Protein AF-A0A8S1VDN0-F1 (afdb_monomer_lite)

pLDDT: mean 73.01, std 22.46, range [32.34, 96.19]

Radius of gyration: 24.68 Å; chains: 1; bounding box: 44×52×77 Å

Sequence (181 aa):
MYSSTLENEITSKRVKERSIGDAFYRVQQWRYLYRNGIEENGILKKVNLKQAADLVRVPKKTLEDYIQIFNKAELIINIEEISEKKMGFLRSFMKKNKSRIRKAMNLHKQNQREEILQQQQIQEVCENTQQNRGEDEYSNYNYSIYPSESSEFGTDDFQQDVDWEYSISFFNKPQNNPHFD

Structure (mmCIF, N/CA/C/O backbone):
data_AF-A0A8S1VDN0-F1
#
_entry.id   AF-A0A8S1VDN0-F1
#
loop_
_atom_site.group_PDB
_atom_site.id
_atom_site.type_symbol
_atom_site.label_atom_id
_atom_site.label_alt_id
_atom_site.label_comp_id
_atom_site.label_asym_id
_atom_site.label_entity_id
_atom_site.label_seq_id
_atom_site.pdbx_PDB_ins_code
_atom_site.Cartn_x
_atom_site.Cartn_y
_atom_site.Cartn_z
_atom_site.occupancy
_atom_site.B_iso_or_equiv
_atom_site.auth_seq_id
_atom_site.auth_comp_id
_atom_site.auth_asym_id
_atom_site.auth_atom_id
_atom_site.pdbx_PDB_model_num
ATOM 1 N N . MET A 1 1 ? 31.479 -11.102 -25.975 1.00 41.44 1 MET A N 1
ATOM 2 C CA . MET A 1 1 ? 31.197 -10.125 -24.903 1.00 41.44 1 MET A CA 1
ATOM 3 C C . MET A 1 1 ? 30.083 -9.201 -25.380 1.00 41.44 1 MET A C 1
ATOM 5 O O . MET A 1 1 ? 30.361 -8.268 -26.114 1.00 41.44 1 MET A O 1
ATOM 9 N N . TYR A 1 2 ? 28.830 -9.494 -25.030 1.00 44.25 2 TYR A N 1
ATOM 10 C CA . TYR A 1 2 ? 27.666 -8.659 -25.357 1.00 44.25 2 TYR A CA 1
ATOM 11 C C . TYR A 1 2 ? 26.848 -8.474 -24.081 1.00 44.25 2 TYR A C 1
ATOM 13 O O . TYR A 1 2 ? 25.986 -9.292 -23.790 1.00 44.25 2 TYR A O 1
ATOM 21 N N . SER A 1 3 ? 27.172 -7.466 -23.269 1.00 49.91 3 SER A N 1
ATOM 22 C CA . SER A 1 3 ? 26.375 -7.155 -22.075 1.00 49.91 3 SER A CA 1
ATOM 23 C C . SER A 1 3 ? 26.622 -5.729 -21.579 1.00 49.91 3 SER A C 1
ATOM 25 O O . SER A 1 3 ? 27.025 -5.540 -20.439 1.00 49.91 3 SER A O 1
ATOM 27 N N . SER A 1 4 ? 26.461 -4.719 -22.445 1.00 51.62 4 SER A N 1
ATOM 28 C CA . SER A 1 4 ? 26.628 -3.316 -22.013 1.00 51.62 4 SER A CA 1
ATOM 29 C C . SER A 1 4 ? 25.832 -2.275 -22.814 1.00 51.62 4 SER A C 1
ATOM 31 O O . SER A 1 4 ? 26.208 -1.109 -22.869 1.00 51.62 4 SER A O 1
ATOM 33 N N . THR A 1 5 ? 24.733 -2.661 -23.471 1.00 49.44 5 THR A N 1
ATOM 34 C CA . THR A 1 5 ? 23.922 -1.718 -24.272 1.00 49.44 5 THR A CA 1
ATOM 35 C C . THR A 1 5 ? 22.526 -1.441 -23.718 1.00 49.44 5 THR A C 1
ATOM 37 O O . THR A 1 5 ? 21.874 -0.529 -24.212 1.00 49.44 5 THR A O 1
ATOM 40 N N . LEU A 1 6 ? 22.061 -2.146 -22.677 1.00 50.97 6 LEU A N 1
ATOM 41 C CA . LEU A 1 6 ? 20.693 -1.957 -22.168 1.00 50.97 6 LEU A CA 1
ATOM 42 C C . LEU A 1 6 ? 20.557 -0.913 -21.045 1.00 50.97 6 LEU A C 1
ATOM 44 O O . LEU A 1 6 ? 19.441 -0.527 -20.709 1.00 50.97 6 LEU A O 1
ATOM 48 N N . GLU A 1 7 ? 21.661 -0.449 -20.455 1.00 52.81 7 GLU A N 1
ATOM 49 C CA . GLU A 1 7 ? 21.608 0.414 -19.262 1.00 52.81 7 GLU A CA 1
ATOM 50 C C . GLU A 1 7 ? 21.535 1.920 -19.578 1.00 52.81 7 GLU A C 1
ATOM 52 O O . GLU A 1 7 ? 21.159 2.704 -18.710 1.00 52.81 7 GLU A O 1
ATOM 57 N N . ASN A 1 8 ? 21.793 2.344 -20.823 1.00 47.66 8 ASN A N 1
ATOM 58 C CA . ASN A 1 8 ? 21.964 3.769 -21.155 1.00 47.66 8 ASN A CA 1
ATOM 59 C C . ASN A 1 8 ? 20.786 4.453 -21.882 1.00 47.66 8 ASN A C 1
ATOM 61 O O . ASN A 1 8 ? 20.842 5.662 -22.082 1.00 47.66 8 ASN A O 1
ATOM 65 N N . GLU A 1 9 ? 19.690 3.761 -22.216 1.00 47.81 9 GLU A N 1
ATOM 66 C CA . GLU A 1 9 ? 18.496 4.400 -22.827 1.00 47.81 9 GLU A CA 1
ATOM 67 C C . GLU A 1 9 ? 17.471 4.948 -21.809 1.00 47.81 9 GLU A C 1
ATOM 69 O O . GLU A 1 9 ? 16.375 5.383 -22.168 1.00 47.81 9 GLU A O 1
ATOM 74 N N . ILE A 1 10 ? 17.797 4.951 -20.514 1.00 54.59 10 ILE A N 1
ATOM 75 C CA . ILE A 1 10 ? 16.881 5.405 -19.450 1.00 54.59 10 ILE A CA 1
ATOM 76 C C . ILE A 1 10 ? 16.921 6.937 -19.271 1.00 54.59 10 ILE A C 1
ATOM 78 O O . ILE A 1 10 ? 16.047 7.527 -18.629 1.00 54.59 10 ILE A O 1
ATOM 82 N N . THR A 1 11 ? 17.883 7.632 -19.874 1.00 50.44 11 THR A N 1
ATOM 83 C CA . THR A 1 11 ? 17.994 9.088 -19.768 1.00 50.44 11 THR A CA 1
ATOM 84 C C . THR A 1 11 ? 17.169 9.770 -20.868 1.00 50.44 11 THR A C 1
ATOM 86 O O . THR A 1 11 ? 17.516 9.767 -22.040 1.00 50.44 11 THR A O 1
ATOM 89 N N . SER A 1 12 ? 16.057 10.401 -20.467 1.00 55.31 12 SER A N 1
ATOM 90 C CA . SER A 1 12 ? 15.223 11.343 -21.252 1.00 55.31 12 SER A CA 1
ATOM 91 C C . SER A 1 12 ? 13.888 10.843 -21.833 1.00 55.31 12 SER A C 1
ATOM 93 O O . SER A 1 12 ? 13.166 11.611 -22.471 1.00 55.31 12 SER A O 1
ATOM 95 N N . LYS A 1 13 ? 13.433 9.623 -21.516 1.00 59.25 13 LYS A N 1
ATOM 96 C CA . LYS A 1 13 ? 11.999 9.296 -21.643 1.00 59.25 13 LYS A CA 1
ATOM 97 C C . LYS A 1 13 ? 11.327 9.542 -20.298 1.00 59.25 13 LYS A C 1
ATOM 99 O O . LYS A 1 13 ? 11.611 8.848 -19.327 1.00 59.25 13 LYS A O 1
ATOM 104 N N . ARG A 1 14 ? 10.439 10.542 -20.223 1.00 60.03 14 ARG A N 1
ATOM 105 C CA . ARG A 1 14 ? 9.585 10.776 -19.045 1.00 60.03 14 ARG A CA 1
ATOM 106 C C . ARG A 1 14 ? 8.989 9.435 -18.617 1.00 60.03 14 ARG A C 1
ATOM 108 O O . ARG A 1 14 ? 8.220 8.846 -19.376 1.00 60.03 14 ARG A O 1
ATOM 115 N N . VAL A 1 15 ? 9.361 8.952 -17.429 1.00 66.50 15 VAL A N 1
ATOM 116 C CA . VAL A 1 15 ? 8.834 7.693 -16.895 1.00 66.50 15 VAL A CA 1
ATOM 117 C C . VAL A 1 15 ? 7.320 7.833 -16.845 1.00 66.50 15 VAL A C 1
ATOM 119 O O . VAL A 1 15 ? 6.787 8.729 -16.182 1.00 66.50 15 VAL A O 1
ATOM 122 N N . LYS A 1 16 ? 6.628 6.991 -17.617 1.00 76.88 16 LYS A N 1
ATOM 123 C CA . LYS A 1 16 ? 5.169 6.969 -17.646 1.00 76.88 16 LYS A CA 1
ATOM 124 C C . LYS A 1 16 ? 4.686 6.714 -16.221 1.00 76.88 16 LYS A C 1
ATOM 126 O O . LYS A 1 16 ? 5.109 5.760 -15.574 1.00 76.88 16 LYS A O 1
ATOM 131 N N . GLU A 1 17 ? 3.828 7.599 -15.729 1.00 84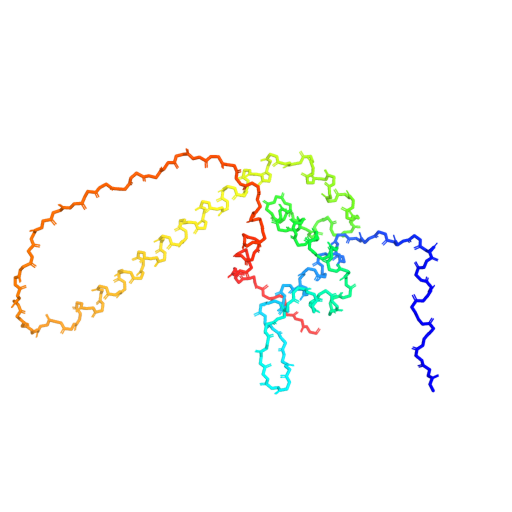.88 17 GLU A N 1
ATOM 132 C CA . GLU A 1 17 ? 3.219 7.438 -14.414 1.00 84.88 17 GLU A CA 1
ATOM 133 C C . GLU A 1 17 ? 2.439 6.115 -14.369 1.00 84.88 17 GLU A C 1
ATOM 135 O O . GLU A 1 17 ? 1.659 5.826 -15.281 1.00 84.88 17 GLU A O 1
ATOM 140 N N . ARG A 1 18 ? 2.666 5.312 -13.322 1.00 90.50 18 ARG A N 1
ATOM 141 C CA . ARG A 1 18 ? 1.985 4.026 -13.131 1.00 90.50 18 ARG A CA 1
ATOM 142 C C . ARG A 1 18 ? 0.536 4.231 -12.678 1.00 90.50 18 ARG A C 1
ATOM 144 O O . ARG A 1 18 ? 0.232 5.178 -11.940 1.00 90.50 18 ARG A O 1
ATOM 151 N N . SER A 1 19 ? -0.347 3.337 -13.121 1.00 96.12 19 SER A N 1
ATOM 152 C CA . SER A 1 19 ? -1.696 3.224 -12.566 1.00 96.12 19 SER A CA 1
ATOM 153 C C . SER A 1 19 ? -1.638 2.675 -11.141 1.00 96.12 19 SER A C 1
ATOM 155 O O . SER A 1 19 ? -0.650 2.054 -10.736 1.00 96.12 19 SER A O 1
ATOM 157 N N . ILE A 1 20 ? -2.698 2.916 -10.376 1.00 96.19 20 ILE A N 1
ATOM 158 C CA . ILE A 1 20 ? -2.857 2.385 -9.024 1.00 96.19 20 ILE A CA 1
ATOM 159 C C . ILE A 1 20 ? -2.905 0.858 -9.075 1.00 96.19 20 ILE A C 1
ATOM 161 O O . ILE A 1 20 ? -2.254 0.225 -8.257 1.00 96.19 20 ILE A O 1
ATOM 165 N N . GLY A 1 21 ? -3.574 0.271 -10.071 1.00 95.69 21 GLY A N 1
ATOM 166 C CA . GLY A 1 21 ? -3.644 -1.176 -10.268 1.00 95.69 21 GLY A CA 1
ATOM 167 C C . GLY A 1 21 ? -2.275 -1.830 -10.474 1.00 95.69 21 GLY A C 1
ATOM 168 O O . GLY A 1 21 ? -1.961 -2.789 -9.777 1.00 95.69 21 GLY A O 1
ATOM 169 N N . ASP A 1 22 ? -1.413 -1.291 -11.353 1.00 95.00 22 ASP A N 1
ATOM 170 C CA . ASP A 1 22 ? -0.053 -1.841 -11.530 1.00 95.00 22 ASP A CA 1
ATOM 171 C C . ASP A 1 22 ? 0.776 -1.652 -10.256 1.00 95.00 22 ASP A C 1
ATOM 173 O O . ASP A 1 22 ? 1.423 -2.588 -9.801 1.00 95.00 22 ASP A O 1
ATOM 177 N N . ALA A 1 23 ? 0.727 -0.475 -9.627 1.00 95.50 23 ALA A N 1
ATOM 178 C CA . ALA A 1 23 ? 1.453 -0.243 -8.378 1.00 95.50 23 ALA A CA 1
ATOM 179 C C . ALA A 1 23 ? 0.995 -1.194 -7.256 1.00 95.50 23 ALA A C 1
ATOM 181 O O . ALA A 1 23 ? 1.831 -1.742 -6.537 1.00 95.50 23 ALA A O 1
ATOM 182 N N . PHE A 1 24 ? -0.312 -1.432 -7.147 1.00 95.81 24 PHE A N 1
ATOM 183 C CA . PHE A 1 24 ? -0.900 -2.345 -6.175 1.00 95.81 24 PHE A CA 1
ATOM 184 C C . PHE A 1 24 ? -0.486 -3.790 -6.440 1.00 95.81 24 PHE A C 1
ATOM 186 O O . PHE A 1 24 ? -0.036 -4.474 -5.525 1.00 95.81 24 PHE A O 1
ATOM 193 N N . TYR A 1 25 ? -0.534 -4.226 -7.700 1.00 95.56 25 TYR A N 1
ATOM 194 C CA . TYR A 1 25 ? -0.062 -5.545 -8.108 1.00 95.56 25 TYR A CA 1
ATOM 195 C C . TYR A 1 25 ? 1.394 -5.783 -7.681 1.00 95.56 25 TYR A C 1
ATOM 197 O O . TYR A 1 25 ? 1.710 -6.822 -7.107 1.00 95.56 25 TYR A O 1
ATOM 205 N N . ARG A 1 26 ? 2.285 -4.799 -7.868 1.00 94.62 26 ARG A N 1
ATOM 206 C CA . ARG A 1 26 ? 3.691 -4.896 -7.423 1.00 94.62 26 ARG A CA 1
ATOM 207 C C . ARG A 1 26 ? 3.813 -5.046 -5.909 1.00 94.62 26 ARG A C 1
ATOM 209 O O . ARG A 1 26 ? 4.662 -5.803 -5.446 1.00 94.62 26 ARG A O 1
ATOM 216 N N . VAL A 1 27 ? 2.976 -4.342 -5.148 1.00 94.88 27 VAL A N 1
ATOM 217 C CA . VAL A 1 27 ? 2.939 -4.472 -3.686 1.00 94.88 27 VAL A CA 1
ATOM 218 C C . VAL A 1 27 ? 2.420 -5.842 -3.267 1.00 94.88 27 VAL A C 1
ATOM 220 O O . VAL A 1 27 ? 2.990 -6.428 -2.355 1.00 94.88 27 VAL A O 1
ATOM 223 N N . GLN A 1 28 ? 1.419 -6.400 -3.948 1.00 94.56 28 GLN A N 1
ATOM 224 C CA . GLN A 1 28 ? 0.942 -7.754 -3.656 1.00 94.56 28 GLN A CA 1
ATOM 225 C C . GLN A 1 28 ? 2.001 -8.818 -3.954 1.00 94.56 28 GLN A C 1
ATOM 227 O O . GLN A 1 28 ? 2.226 -9.705 -3.134 1.00 94.56 28 GLN A O 1
ATOM 232 N N . GLN A 1 29 ? 2.730 -8.677 -5.062 1.00 94.31 29 GLN A N 1
ATOM 233 C CA . GLN A 1 29 ? 3.872 -9.544 -5.363 1.00 94.31 29 GLN A CA 1
ATOM 234 C C . GLN A 1 29 ? 4.957 -9.442 -4.285 1.00 94.31 29 GLN A C 1
ATOM 236 O O . GLN A 1 29 ? 5.475 -10.451 -3.814 1.00 94.31 29 GLN A O 1
ATOM 241 N N . TRP A 1 30 ? 5.259 -8.227 -3.823 1.00 93.75 30 TRP A N 1
ATOM 242 C CA . TRP A 1 30 ? 6.172 -8.031 -2.700 1.00 93.75 30 TRP A CA 1
ATOM 243 C C . TRP A 1 30 ? 5.660 -8.687 -1.404 1.00 93.75 30 TRP A C 1
ATOM 245 O O . TRP A 1 30 ? 6.432 -9.375 -0.741 1.00 93.75 30 TRP A O 1
ATOM 255 N N . ARG A 1 31 ? 4.372 -8.532 -1.059 1.00 92.44 31 ARG A N 1
ATOM 256 C CA . ARG A 1 31 ? 3.747 -9.156 0.126 1.00 92.44 31 ARG A CA 1
ATOM 257 C C . ARG A 1 31 ? 3.852 -10.680 0.070 1.00 92.44 31 ARG A C 1
ATOM 259 O O . ARG A 1 31 ? 4.207 -11.302 1.069 1.00 92.44 31 ARG A O 1
ATOM 266 N N . TYR A 1 32 ? 3.605 -11.268 -1.099 1.00 90.75 32 TYR A N 1
ATOM 267 C CA . TYR A 1 32 ? 3.759 -12.702 -1.334 1.00 90.75 32 TYR A CA 1
ATOM 268 C C . TYR A 1 32 ? 5.204 -13.162 -1.095 1.00 90.75 32 TYR A C 1
ATOM 270 O O . TYR A 1 32 ? 5.430 -14.086 -0.316 1.00 90.75 32 TYR A O 1
ATOM 278 N N . LEU A 1 33 ? 6.184 -12.476 -1.693 1.00 89.25 33 LEU A N 1
ATOM 279 C CA . LEU A 1 33 ? 7.612 -12.780 -1.519 1.00 89.25 33 LEU A CA 1
ATOM 280 C C . LEU A 1 33 ? 8.076 -12.602 -0.068 1.00 89.25 33 LEU A C 1
ATOM 282 O O . LEU A 1 33 ? 8.906 -13.364 0.421 1.00 89.25 33 LEU A O 1
ATOM 286 N N . TYR A 1 34 ? 7.541 -11.602 0.631 1.00 88.44 34 TYR A N 1
ATOM 287 C CA . TYR A 1 34 ? 7.861 -11.349 2.030 1.00 88.44 34 TYR A CA 1
ATOM 288 C C . TYR A 1 34 ? 7.309 -12.446 2.953 1.00 88.44 34 TYR A C 1
ATOM 290 O O . TYR A 1 34 ? 8.016 -12.899 3.853 1.00 88.44 34 TYR A O 1
ATOM 298 N N . ARG A 1 35 ? 6.068 -12.896 2.712 1.00 87.19 35 ARG A N 1
ATOM 299 C CA . ARG A 1 35 ? 5.399 -13.935 3.511 1.00 87.19 35 ARG A CA 1
ATOM 300 C C . ARG A 1 35 ? 5.963 -15.328 3.250 1.00 87.19 35 ARG A C 1
ATOM 302 O O . ARG A 1 35 ? 6.199 -16.069 4.199 1.00 87.19 35 ARG A O 1
ATOM 309 N N . ASN A 1 36 ? 6.154 -15.680 1.982 1.00 86.56 36 ASN A N 1
ATOM 310 C CA . ASN A 1 36 ? 6.517 -17.040 1.589 1.00 86.56 36 ASN A CA 1
ATOM 311 C C . ASN A 1 36 ? 8.029 -17.233 1.457 1.00 86.56 36 ASN A C 1
ATOM 313 O O . ASN A 1 36 ? 8.492 -18.362 1.512 1.00 86.56 36 ASN A O 1
ATOM 317 N N . GLY A 1 37 ? 8.807 -16.155 1.334 1.00 85.75 37 GLY A N 1
ATOM 318 C CA . GLY A 1 37 ? 10.233 -16.251 1.047 1.00 85.75 37 GLY A CA 1
ATOM 319 C C . GLY A 1 37 ? 10.511 -16.688 -0.393 1.00 85.75 37 GLY A C 1
ATOM 320 O O . GLY A 1 37 ? 9.615 -16.759 -1.234 1.00 85.75 37 GLY A O 1
ATOM 321 N N . ILE A 1 38 ? 11.783 -16.957 -0.676 1.00 85.19 38 ILE A N 1
ATOM 322 C CA . ILE A 1 38 ? 12.242 -17.593 -1.915 1.00 85.19 38 ILE A CA 1
ATOM 323 C C . ILE A 1 38 ? 13.064 -18.825 -1.566 1.00 85.19 38 ILE A C 1
ATOM 325 O O . ILE A 1 38 ? 13.799 -18.828 -0.577 1.00 85.19 38 ILE A O 1
ATOM 329 N N . GLU A 1 39 ? 12.946 -19.864 -2.381 1.00 84.62 39 GLU A N 1
ATOM 330 C CA . GLU A 1 39 ? 13.785 -21.049 -2.271 1.00 84.62 39 GLU A CA 1
ATOM 331 C C . GLU A 1 39 ? 15.090 -20.813 -3.039 1.00 84.62 39 GLU A C 1
ATOM 333 O O . GLU A 1 39 ? 15.093 -20.616 -4.254 1.00 84.62 39 GLU A O 1
ATOM 338 N N . GLU A 1 40 ? 16.209 -20.791 -2.319 1.00 80.50 40 GLU A N 1
ATOM 339 C CA . GLU A 1 40 ? 17.549 -20.650 -2.885 1.00 80.50 40 GLU A CA 1
ATOM 340 C C . GLU A 1 40 ? 18.346 -21.899 -2.482 1.00 80.50 40 GLU A C 1
ATOM 342 O O . GLU A 1 40 ? 18.641 -22.102 -1.306 1.00 80.50 40 GLU A O 1
ATOM 347 N N . ASN A 1 41 ? 18.657 -22.769 -3.451 1.00 80.69 41 ASN A N 1
ATOM 348 C CA . ASN A 1 41 ? 19.374 -24.039 -3.243 1.00 80.69 41 ASN A CA 1
ATOM 349 C C . ASN A 1 41 ? 18.693 -25.010 -2.255 1.00 80.69 41 ASN A C 1
ATOM 351 O O . ASN A 1 41 ? 19.366 -25.652 -1.452 1.00 80.69 41 ASN A O 1
ATOM 355 N N . GLY A 1 42 ? 17.360 -25.104 -2.292 1.00 79.50 42 GLY A N 1
ATOM 356 C CA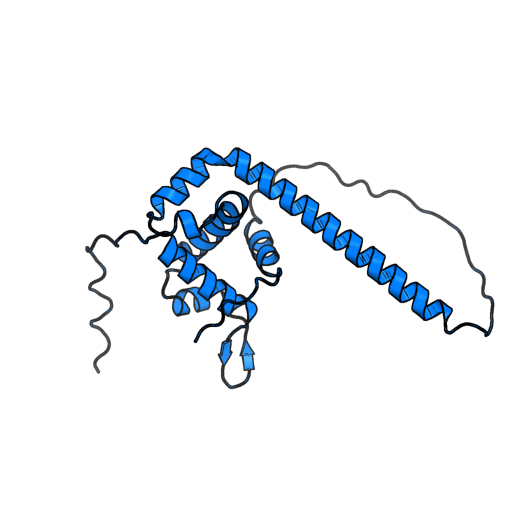 . GLY A 1 42 ? 16.590 -25.970 -1.387 1.00 79.50 42 GLY A CA 1
ATOM 357 C C . GLY A 1 42 ? 16.411 -25.406 0.027 1.00 79.50 42 GLY A C 1
ATOM 358 O O . GLY A 1 42 ? 15.877 -26.087 0.899 1.00 79.50 42 GLY A O 1
ATOM 359 N N . ILE A 1 43 ? 16.866 -24.172 0.280 1.00 83.12 43 ILE A N 1
ATOM 360 C CA . ILE A 1 43 ? 16.706 -23.485 1.563 1.00 83.12 43 ILE A CA 1
ATOM 361 C C . ILE A 1 43 ? 15.726 -22.327 1.383 1.00 83.12 43 ILE A C 1
ATOM 363 O O . ILE A 1 43 ? 15.933 -21.437 0.555 1.00 83.12 43 ILE A O 1
ATOM 367 N N . LEU A 1 44 ? 14.671 -22.314 2.201 1.00 86.00 44 LEU A N 1
ATOM 368 C CA . LEU A 1 44 ? 13.715 -21.214 2.234 1.00 86.00 44 LEU A CA 1
ATOM 369 C C . LEU A 1 44 ? 14.332 -19.998 2.928 1.00 86.00 44 LEU A C 1
ATOM 371 O O . LEU A 1 44 ? 14.637 -20.026 4.123 1.00 86.00 44 LEU A O 1
ATOM 375 N N . LYS A 1 45 ? 14.497 -18.906 2.184 1.00 84.31 45 LYS A N 1
ATOM 376 C CA . LYS A 1 45 ? 15.131 -17.680 2.663 1.00 84.31 45 LYS A CA 1
ATOM 377 C C . LYS A 1 45 ? 14.162 -16.509 2.621 1.00 84.31 45 LYS A C 1
ATOM 379 O O . LYS A 1 45 ? 13.466 -16.281 1.631 1.00 84.31 45 LYS A O 1
ATOM 384 N N . LYS A 1 46 ? 14.149 -15.720 3.700 1.00 84.50 46 LYS A N 1
ATOM 385 C CA . LYS A 1 46 ? 13.383 -14.467 3.754 1.00 84.50 46 LYS A CA 1
ATOM 386 C C . LYS A 1 46 ? 13.975 -13.452 2.779 1.00 84.50 46 LYS A C 1
ATOM 388 O O . LYS A 1 46 ? 15.181 -13.200 2.791 1.00 84.50 46 LYS A O 1
ATOM 393 N N . VAL A 1 47 ? 13.115 -12.847 1.964 1.00 85.06 47 VAL A N 1
ATOM 394 C CA . VAL A 1 47 ? 13.519 -11.849 0.969 1.00 85.06 47 VAL A CA 1
ATOM 395 C C . VAL A 1 47 ? 13.681 -10.492 1.646 1.00 85.06 47 VAL A C 1
ATOM 397 O O . VAL A 1 47 ? 12.744 -9.971 2.251 1.00 85.06 47 VAL A O 1
ATOM 400 N N . ASN A 1 48 ? 14.862 -9.884 1.526 1.00 88.25 48 ASN A N 1
ATOM 401 C CA . ASN A 1 48 ? 15.051 -8.505 1.975 1.00 88.25 48 ASN A CA 1
ATOM 402 C C . ASN A 1 48 ? 14.391 -7.526 0.986 1.00 88.25 48 ASN A C 1
ATOM 404 O O . ASN A 1 48 ? 14.311 -7.794 -0.210 1.00 88.25 48 ASN A O 1
ATOM 408 N N . LEU A 1 49 ? 13.990 -6.341 1.445 1.00 87.00 49 LEU A N 1
ATOM 409 C CA . LEU A 1 49 ? 13.293 -5.335 0.642 1.00 87.00 49 LEU A CA 1
ATOM 410 C C . LEU A 1 49 ? 14.036 -4.953 -0.647 1.00 87.00 49 LEU A C 1
ATOM 412 O O . LEU A 1 49 ? 13.400 -4.734 -1.671 1.00 87.00 49 LEU A O 1
ATOM 416 N N . LYS A 1 50 ? 15.377 -4.910 -0.619 1.00 89.44 50 LYS A N 1
ATOM 417 C CA . LYS A 1 50 ? 16.192 -4.667 -1.823 1.00 89.44 50 LYS A CA 1
ATOM 418 C C . LYS A 1 50 ? 16.025 -5.790 -2.853 1.00 89.44 50 LYS A C 1
ATOM 420 O O . LYS A 1 50 ? 15.712 -5.511 -3.999 1.00 89.44 50 LYS A O 1
ATOM 425 N N . GLN A 1 51 ? 16.172 -7.042 -2.424 1.00 89.12 51 GLN A N 1
ATOM 426 C CA . GLN A 1 51 ? 16.004 -8.205 -3.301 1.00 89.12 51 GLN A CA 1
ATOM 427 C C . GLN A 1 51 ? 14.575 -8.281 -3.837 1.00 89.12 51 GLN A C 1
ATOM 429 O O . GLN A 1 51 ? 14.358 -8.545 -5.013 1.00 89.12 51 GLN A O 1
ATOM 434 N N . ALA A 1 52 ? 13.592 -7.986 -2.988 1.00 90.00 52 ALA A N 1
ATOM 435 C CA . ALA A 1 52 ? 12.203 -7.981 -3.397 1.00 90.00 52 ALA A CA 1
ATOM 436 C C . ALA A 1 52 ? 11.921 -6.880 -4.431 1.00 90.00 52 ALA A C 1
ATOM 438 O O . ALA A 1 52 ? 11.206 -7.133 -5.392 1.00 90.00 52 ALA A O 1
ATOM 439 N N . ALA A 1 53 ? 12.516 -5.691 -4.276 1.00 91.31 53 ALA A N 1
ATOM 440 C CA . ALA A 1 53 ? 12.440 -4.595 -5.244 1.00 91.31 53 ALA A CA 1
ATOM 441 C C . ALA A 1 53 ? 12.965 -5.007 -6.630 1.00 91.31 53 ALA A C 1
ATOM 443 O O . ALA A 1 53 ? 12.306 -4.750 -7.644 1.00 91.31 53 ALA A O 1
ATOM 444 N N . ASP A 1 54 ? 14.095 -5.716 -6.654 1.00 91.69 54 ASP A N 1
ATOM 445 C CA . ASP A 1 54 ? 14.685 -6.259 -7.879 1.00 91.69 54 ASP A CA 1
ATOM 446 C C . ASP A 1 54 ? 13.752 -7.307 -8.520 1.00 91.69 54 ASP A C 1
ATOM 448 O O . ASP A 1 54 ? 13.464 -7.232 -9.718 1.00 91.69 54 ASP A O 1
ATOM 452 N N . LEU A 1 55 ? 13.180 -8.213 -7.716 1.00 90.31 55 LEU A N 1
ATOM 453 C CA . LEU A 1 55 ? 12.232 -9.239 -8.173 1.00 90.31 55 LEU A CA 1
ATOM 454 C C . LEU A 1 55 ? 10.936 -8.640 -8.742 1.00 90.31 55 LEU A C 1
ATOM 456 O O . LEU A 1 55 ? 10.474 -9.056 -9.806 1.00 90.31 55 LEU A O 1
ATOM 460 N N . VAL A 1 56 ? 10.357 -7.627 -8.088 1.00 91.69 56 VAL A N 1
ATOM 461 C CA . VAL A 1 56 ? 9.117 -6.987 -8.568 1.00 91.69 56 VAL A CA 1
ATOM 462 C C . VAL A 1 56 ? 9.356 -5.955 -9.675 1.00 91.69 56 VAL A C 1
ATOM 464 O O . VAL A 1 56 ? 8.386 -5.457 -10.255 1.00 91.69 56 VAL A O 1
ATOM 467 N N . ARG A 1 57 ? 10.620 -5.656 -10.012 1.00 92.12 57 ARG A N 1
ATOM 468 C CA . ARG A 1 57 ? 11.040 -4.660 -11.017 1.00 92.12 57 ARG A CA 1
ATOM 469 C C . ARG A 1 57 ? 10.549 -3.243 -10.705 1.00 92.12 57 ARG A C 1
ATOM 471 O O . ARG A 1 57 ? 10.013 -2.532 -11.566 1.00 92.12 57 ARG A O 1
ATOM 478 N N . VAL A 1 58 ? 10.717 -2.829 -9.452 1.00 91.06 58 VAL A N 1
ATOM 479 C CA . VAL A 1 58 ? 10.401 -1.476 -8.973 1.00 91.06 58 VAL A CA 1
ATOM 480 C C . VAL A 1 58 ? 11.588 -0.971 -8.158 1.00 91.06 58 VAL A C 1
ATOM 482 O O . VAL A 1 58 ? 12.066 -1.706 -7.304 1.00 91.06 58 VAL A O 1
ATOM 485 N N . PRO A 1 59 ? 12.063 0.273 -8.354 1.00 93.12 59 PRO A N 1
ATOM 486 C CA . PRO A 1 59 ? 13.129 0.817 -7.518 1.00 93.12 59 PRO A CA 1
ATOM 487 C C . PRO A 1 59 ? 12.763 0.739 -6.033 1.00 93.12 59 PRO A C 1
ATOM 489 O O . PRO A 1 59 ? 11.644 1.097 -5.664 1.00 93.12 59 PRO A O 1
ATOM 492 N N . LYS A 1 60 ? 13.711 0.346 -5.173 1.00 91.38 60 LYS A N 1
ATOM 493 C CA . LYS A 1 60 ? 13.493 0.165 -3.723 1.00 91.38 60 LYS A CA 1
ATOM 494 C C . LYS A 1 60 ? 12.712 1.321 -3.081 1.00 91.38 60 LYS A C 1
ATOM 496 O O . LYS A 1 60 ? 11.695 1.090 -2.441 1.00 91.38 60 LYS A O 1
ATOM 501 N N . LYS A 1 61 ? 13.130 2.566 -3.334 1.00 91.50 61 LYS A N 1
ATOM 502 C CA . LYS A 1 61 ? 12.467 3.775 -2.811 1.00 91.50 61 LYS A CA 1
ATOM 503 C C . LYS A 1 61 ? 11.010 3.908 -3.272 1.00 91.50 61 LYS A C 1
ATOM 505 O O . LYS A 1 61 ? 10.156 4.375 -2.529 1.00 91.50 61 LYS A O 1
ATOM 510 N N . THR A 1 62 ? 10.721 3.529 -4.515 1.00 92.56 62 THR A N 1
ATOM 511 C CA . THR A 1 62 ? 9.358 3.544 -5.057 1.00 92.56 62 THR A CA 1
ATOM 512 C C . THR A 1 62 ? 8.510 2.435 -4.443 1.00 92.56 62 THR A C 1
ATOM 514 O O . THR A 1 62 ? 7.347 2.674 -4.142 1.00 92.56 62 THR A O 1
ATOM 517 N N . LEU A 1 63 ? 9.088 1.252 -4.220 1.00 93.38 63 LEU A N 1
ATOM 518 C CA . LEU A 1 63 ? 8.401 0.149 -3.556 1.00 93.38 63 LEU A CA 1
ATOM 519 C C . LEU A 1 63 ? 8.056 0.497 -2.099 1.00 93.38 63 LEU A C 1
ATOM 521 O O . LEU A 1 63 ? 6.916 0.306 -1.695 1.00 93.38 63 LEU A O 1
ATOM 525 N N . GLU A 1 64 ? 8.999 1.070 -1.347 1.00 94.12 64 GLU A N 1
ATOM 526 C CA . GLU A 1 64 ? 8.772 1.577 0.018 1.00 94.12 64 GLU A CA 1
ATOM 527 C C . GLU A 1 64 ? 7.594 2.550 0.077 1.00 94.12 64 GLU A C 1
ATOM 529 O O . GLU A 1 64 ? 6.681 2.398 0.888 1.00 94.12 64 GLU A O 1
ATOM 534 N N . ASP A 1 65 ? 7.591 3.531 -0.820 1.00 93.75 65 ASP A N 1
ATOM 535 C CA . ASP A 1 65 ? 6.521 4.513 -0.904 1.00 93.75 65 ASP A CA 1
ATOM 536 C C . ASP A 1 65 ? 5.170 3.875 -1.277 1.00 93.75 65 ASP A C 1
ATOM 538 O O . ASP A 1 65 ? 4.149 4.219 -0.678 1.00 93.75 65 ASP A O 1
ATOM 542 N N . TYR A 1 66 ? 5.148 2.908 -2.200 1.00 95.06 66 TYR A N 1
ATOM 543 C CA . TYR A 1 66 ? 3.925 2.171 -2.525 1.00 95.06 66 TYR A CA 1
ATOM 544 C C . TYR A 1 66 ? 3.384 1.425 -1.310 1.00 95.06 66 TYR A C 1
ATOM 546 O O . TYR A 1 66 ? 2.206 1.582 -0.995 1.00 95.06 66 TYR A O 1
ATOM 554 N N . ILE A 1 67 ? 4.232 0.684 -0.595 1.00 94.19 67 ILE A N 1
ATOM 555 C CA . ILE A 1 67 ? 3.839 -0.052 0.613 1.00 94.19 67 ILE A CA 1
ATOM 556 C C . ILE A 1 67 ? 3.188 0.900 1.623 1.00 94.19 67 ILE A C 1
ATOM 558 O O . ILE A 1 67 ? 2.072 0.651 2.077 1.00 94.19 67 ILE A O 1
ATOM 562 N N . GLN A 1 68 ? 3.830 2.035 1.914 1.00 92.44 68 GLN A N 1
ATOM 563 C CA . GLN A 1 68 ? 3.295 3.017 2.860 1.00 92.44 68 GLN A CA 1
ATOM 564 C C . GLN A 1 68 ? 1.951 3.606 2.416 1.00 92.44 68 GLN A C 1
ATOM 566 O O . GLN A 1 68 ? 1.054 3.801 3.241 1.00 92.44 68 GLN A O 1
ATOM 571 N N . ILE A 1 69 ? 1.806 3.921 1.127 1.00 93.81 69 ILE A N 1
ATOM 572 C CA . ILE A 1 69 ? 0.569 4.493 0.592 1.00 93.81 69 ILE A CA 1
ATOM 573 C C . ILE A 1 69 ? -0.565 3.476 0.654 1.00 93.81 69 ILE A C 1
ATOM 575 O O . ILE A 1 69 ? -1.644 3.827 1.129 1.00 93.81 69 ILE A O 1
ATOM 579 N N . PHE A 1 70 ? -0.336 2.245 0.196 1.00 95.25 70 PHE A N 1
ATOM 580 C CA . PHE A 1 70 ? -1.381 1.225 0.133 1.00 95.25 70 PHE A CA 1
ATOM 581 C C . PHE A 1 70 ? -1.826 0.772 1.519 1.00 95.25 70 PHE A C 1
ATOM 583 O O . PHE A 1 70 ? -3.027 0.747 1.759 1.00 95.25 70 PHE A O 1
ATOM 590 N N . ASN A 1 71 ? -0.899 0.582 2.461 1.00 91.38 71 ASN A N 1
ATOM 591 C CA . ASN A 1 71 ? -1.248 0.239 3.844 1.00 91.38 71 ASN A CA 1
ATOM 592 C C . ASN A 1 71 ? -2.177 1.281 4.486 1.00 91.38 71 ASN A C 1
ATOM 594 O O . ASN A 1 71 ? -3.075 0.946 5.249 1.00 91.38 71 ASN A O 1
ATOM 598 N N . LYS A 1 72 ? -1.976 2.567 4.173 1.00 92.25 72 LYS A N 1
ATOM 599 C CA . LYS A 1 72 ? -2.817 3.653 4.694 1.00 92.25 72 LYS A CA 1
ATOM 600 C C . LYS A 1 72 ? -4.112 3.820 3.889 1.00 92.25 72 LYS A C 1
ATOM 602 O O . LYS A 1 72 ? -5.120 4.243 4.450 1.00 92.25 72 LYS A O 1
ATOM 607 N N . ALA A 1 73 ? -4.086 3.538 2.587 1.00 93.25 73 ALA A N 1
ATOM 608 C CA . ALA A 1 73 ? -5.238 3.674 1.700 1.00 93.25 73 ALA A CA 1
ATOM 609 C C . ALA A 1 73 ? -6.275 2.563 1.920 1.00 93.25 73 ALA A C 1
ATOM 611 O O . ALA A 1 73 ? -7.458 2.876 2.019 1.00 93.25 73 ALA A O 1
ATOM 612 N N . GLU A 1 74 ? -5.840 1.310 2.084 1.00 92.69 74 GLU A N 1
ATOM 613 C CA . GLU A 1 74 ? -6.711 0.143 2.325 1.00 92.69 74 GLU A CA 1
ATOM 614 C C . GLU A 1 74 ? -7.625 0.321 3.552 1.00 92.69 74 GLU A C 1
ATOM 616 O O . GLU A 1 74 ? -8.688 -0.283 3.630 1.00 92.69 74 GLU A O 1
ATOM 621 N N . LEU A 1 75 ? -7.262 1.206 4.488 1.00 91.19 75 LEU A N 1
ATOM 622 C CA . LEU A 1 75 ? -8.075 1.527 5.664 1.00 91.19 75 LEU A CA 1
ATOM 623 C C . LEU A 1 75 ? -9.340 2.340 5.354 1.00 91.19 75 LEU A C 1
ATOM 625 O O . LEU A 1 75 ? -10.243 2.402 6.187 1.00 91.19 75 LEU A O 1
ATOM 629 N N . ILE A 1 76 ? -9.376 3.060 4.229 1.00 92.75 76 ILE A N 1
ATOM 630 C CA . ILE A 1 76 ? -10.418 4.066 3.966 1.00 92.75 76 ILE A CA 1
ATOM 631 C C . ILE A 1 76 ? -10.993 4.035 2.550 1.00 92.75 76 ILE A C 1
ATOM 633 O O . ILE A 1 76 ? -11.958 4.759 2.289 1.00 92.75 76 ILE A O 1
ATOM 637 N N . ILE A 1 77 ? -10.391 3.278 1.633 1.00 93.31 77 ILE A N 1
ATOM 638 C CA . ILE A 1 77 ? -10.838 3.176 0.246 1.00 93.31 77 ILE A CA 1
ATOM 639 C C . ILE A 1 77 ? -10.615 1.764 -0.295 1.00 93.31 77 ILE A C 1
ATOM 641 O O . ILE A 1 77 ? -9.593 1.138 -0.016 1.00 93.31 77 ILE A O 1
ATOM 645 N N . ASN A 1 78 ? -11.563 1.293 -1.105 1.00 93.38 78 ASN A N 1
ATOM 646 C CA . ASN A 1 78 ? -11.402 0.077 -1.884 1.00 93.38 78 ASN A CA 1
ATOM 647 C C . ASN A 1 78 ? -10.469 0.354 -3.076 1.00 93.38 78 ASN A C 1
ATOM 649 O O . ASN A 1 78 ? -10.740 1.224 -3.906 1.00 93.38 78 ASN A O 1
ATOM 653 N N . ILE A 1 79 ? -9.342 -0.359 -3.143 1.00 92.94 79 ILE A N 1
ATOM 654 C CA . ILE A 1 79 ? -8.315 -0.144 -4.173 1.00 92.94 79 ILE A CA 1
ATOM 655 C C . ILE A 1 79 ? -8.805 -0.569 -5.562 1.00 92.94 79 ILE A C 1
ATOM 657 O O . ILE A 1 79 ? -8.419 0.051 -6.556 1.00 92.94 79 ILE A O 1
ATOM 661 N N . GLU A 1 80 ? -9.678 -1.574 -5.642 1.00 92.75 80 GLU A N 1
ATOM 662 C CA . GLU A 1 80 ? -10.203 -2.097 -6.909 1.00 92.75 80 GLU A CA 1
ATOM 663 C C . GLU A 1 80 ? -10.974 -1.018 -7.682 1.00 92.75 80 GLU A C 1
ATOM 665 O O . GLU A 1 80 ? -10.736 -0.821 -8.876 1.00 92.75 80 GLU A O 1
ATOM 670 N N . GLU A 1 81 ? -11.781 -0.222 -6.974 1.00 94.62 81 GLU A N 1
ATOM 671 C CA . GLU A 1 81 ? -12.602 0.869 -7.527 1.00 94.62 81 GLU A CA 1
ATOM 672 C C . GLU A 1 81 ? -11.781 2.011 -8.142 1.00 94.62 81 GLU A C 1
ATOM 674 O O . GLU A 1 81 ? -12.271 2.781 -8.971 1.00 94.62 81 GLU A O 1
ATOM 679 N N . ILE A 1 82 ? -10.523 2.162 -7.726 1.00 94.69 82 ILE A N 1
ATOM 680 C CA . ILE A 1 82 ? -9.637 3.241 -8.182 1.00 94.69 82 ILE A CA 1
ATOM 681 C C . ILE A 1 82 ? -8.448 2.735 -8.997 1.00 94.69 82 ILE A C 1
ATOM 683 O O . ILE A 1 82 ? -7.589 3.537 -9.365 1.00 94.69 82 ILE A O 1
ATOM 687 N N . SER A 1 83 ? -8.395 1.439 -9.295 1.00 94.44 83 SER A N 1
ATOM 688 C CA . SER A 1 83 ? -7.258 0.762 -9.928 1.00 94.44 83 SER A CA 1
ATOM 689 C C . SER A 1 83 ? -6.820 1.396 -11.258 1.00 94.44 83 SER A C 1
ATOM 691 O O . SER A 1 83 ? -5.622 1.520 -11.528 1.00 94.44 83 SER A O 1
ATOM 693 N N . GLU A 1 84 ? -7.762 1.889 -12.060 1.00 95.44 84 GLU A N 1
ATOM 694 C CA . GLU A 1 84 ? -7.492 2.529 -13.355 1.00 95.44 84 GLU A CA 1
ATOM 695 C C . GLU A 1 84 ? -6.884 3.937 -13.238 1.00 95.44 84 GLU A C 1
ATOM 697 O O . GLU A 1 84 ? -6.255 4.442 -14.174 1.00 95.44 84 GLU A O 1
ATOM 702 N N . LYS A 1 85 ? -7.047 4.602 -12.087 1.00 95.44 85 LYS A N 1
ATOM 703 C CA . LYS A 1 85 ? -6.516 5.954 -11.871 1.00 95.44 85 LYS A CA 1
ATOM 704 C C . LYS A 1 85 ? -4.999 5.903 -11.678 1.00 95.44 85 LYS A C 1
ATOM 706 O O . LYS A 1 85 ? -4.407 4.870 -11.380 1.00 95.44 85 LYS A O 1
ATOM 711 N N . LYS A 1 86 ? -4.333 7.046 -11.841 1.00 95.62 86 LYS A N 1
ATOM 712 C CA . LYS A 1 86 ? -2.874 7.157 -11.670 1.00 95.62 86 LYS A CA 1
ATOM 713 C C . LYS A 1 86 ? -2.465 7.331 -10.208 1.00 95.62 86 LYS A C 1
ATOM 715 O O . LYS A 1 86 ? -3.227 7.885 -9.416 1.00 95.62 86 LYS A O 1
ATOM 720 N N . MET A 1 87 ? -1.233 6.956 -9.858 1.00 94.25 87 MET A N 1
ATOM 721 C CA . MET A 1 87 ? -0.714 7.090 -8.485 1.00 94.25 87 MET A CA 1
ATOM 722 C C . MET A 1 87 ? -0.801 8.514 -7.908 1.00 94.25 87 MET A C 1
ATOM 724 O O . MET A 1 87 ? -1.004 8.679 -6.702 1.00 94.25 87 MET A O 1
ATOM 728 N N . GLY A 1 88 ? -0.700 9.559 -8.734 1.00 93.38 88 GLY A N 1
ATOM 729 C CA . GLY A 1 88 ? -0.887 10.948 -8.308 1.00 93.38 88 GLY A CA 1
ATOM 730 C C . GLY A 1 88 ? -2.278 11.234 -7.730 1.00 93.38 88 GLY A C 1
ATOM 731 O O . GLY A 1 88 ? -2.400 12.030 -6.790 1.00 93.38 88 GLY A O 1
ATOM 732 N N . PHE A 1 89 ? -3.316 10.544 -8.217 1.00 95.25 89 PHE A N 1
ATOM 733 C CA . PHE A 1 89 ? -4.661 10.611 -7.643 1.00 95.25 89 PHE A CA 1
ATOM 734 C C . PHE A 1 89 ? -4.659 10.082 -6.209 1.00 95.25 89 PHE A C 1
ATOM 736 O O . PHE A 1 89 ? -5.108 10.787 -5.306 1.00 95.25 89 PHE A O 1
ATOM 743 N N . LEU A 1 90 ? -4.082 8.896 -5.988 1.00 94.44 90 LEU A N 1
ATOM 744 C CA . LEU A 1 90 ? -4.030 8.272 -4.667 1.00 94.44 90 LEU A CA 1
ATOM 745 C C . LEU A 1 90 ? -3.276 9.151 -3.670 1.00 94.44 90 LEU A C 1
ATOM 747 O O . LEU A 1 90 ? -3.788 9.454 -2.598 1.00 94.44 90 LEU A O 1
ATOM 751 N N . ARG A 1 91 ? -2.107 9.676 -4.050 1.00 94.06 91 ARG A N 1
ATOM 752 C CA . ARG A 1 91 ? -1.342 10.604 -3.196 1.00 94.06 91 ARG A CA 1
ATOM 753 C C . ARG A 1 91 ? -2.150 11.843 -2.815 1.00 94.06 91 ARG A C 1
ATOM 755 O O . ARG A 1 91 ? -2.112 12.281 -1.665 1.00 94.06 91 ARG A O 1
ATOM 762 N N . SER A 1 92 ? -2.876 12.416 -3.771 1.00 95.56 92 SER A N 1
ATOM 763 C CA . SER A 1 92 ? -3.714 13.597 -3.540 1.00 95.56 92 SER A CA 1
ATOM 764 C C . SER A 1 92 ? -4.902 13.274 -2.636 1.00 95.56 92 SER A C 1
ATOM 766 O O . SER A 1 92 ? -5.213 14.041 -1.724 1.00 95.56 92 SER A O 1
ATOM 768 N N . PHE A 1 93 ? -5.528 12.116 -2.841 1.00 94.88 93 PHE A N 1
ATOM 769 C CA . PHE A 1 93 ? -6.604 11.606 -2.002 1.00 94.88 93 PHE A CA 1
ATOM 770 C C . PHE A 1 93 ? -6.139 11.409 -0.553 1.00 94.88 93 PHE A C 1
ATOM 772 O O . PHE A 1 93 ? -6.782 11.908 0.372 1.00 94.88 93 PHE A O 1
ATOM 779 N N . MET A 1 94 ? -4.974 10.791 -0.353 1.00 94.12 94 MET A N 1
ATOM 780 C CA . MET A 1 94 ? -4.382 10.578 0.970 1.00 94.12 94 MET A CA 1
ATOM 781 C C . MET A 1 94 ? -4.081 11.894 1.692 1.00 94.12 94 MET A C 1
ATOM 783 O O . MET A 1 94 ? -4.382 12.044 2.876 1.00 94.12 94 MET A O 1
ATOM 787 N N . LYS A 1 95 ? -3.552 12.895 0.974 1.00 93.81 95 LYS A N 1
ATOM 788 C CA . LYS A 1 95 ? -3.292 14.229 1.539 1.00 93.81 95 LYS A CA 1
ATOM 789 C C . LYS A 1 95 ? -4.568 14.931 2.009 1.00 93.81 95 LYS A C 1
ATOM 791 O O . LYS A 1 95 ? -4.529 15.591 3.044 1.00 93.81 95 LYS A O 1
ATOM 796 N N . LYS A 1 96 ? -5.678 14.780 1.280 1.00 94.88 96 LYS A N 1
ATOM 797 C CA . LYS A 1 96 ? -6.980 15.367 1.643 1.00 94.88 96 LYS A CA 1
ATOM 798 C C . LYS A 1 96 ? -7.653 14.637 2.811 1.00 94.88 96 LYS A C 1
ATOM 800 O O . LYS A 1 96 ? -8.345 15.266 3.600 1.00 94.88 96 LYS A O 1
ATOM 805 N N . ASN A 1 97 ? -7.416 13.333 2.963 1.00 94.94 97 ASN A N 1
ATOM 806 C CA . ASN A 1 97 ? -8.102 12.481 3.942 1.00 94.94 97 ASN A CA 1
ATOM 807 C C . ASN A 1 97 ? -7.257 12.136 5.188 1.00 94.94 97 ASN A C 1
ATOM 809 O O . ASN A 1 97 ? -7.578 11.187 5.901 1.00 94.94 97 ASN A O 1
ATOM 813 N N . LYS A 1 98 ? -6.204 12.906 5.503 1.00 93.06 98 LYS A N 1
ATOM 814 C CA . LYS A 1 98 ? -5.287 12.635 6.636 1.00 93.06 98 LYS A CA 1
ATOM 815 C C . LYS A 1 98 ? -5.994 12.373 7.971 1.00 93.06 98 LYS A C 1
ATOM 817 O O . LYS A 1 98 ? -5.585 11.494 8.722 1.00 93.06 98 LYS A O 1
ATOM 822 N N . SER A 1 99 ? -7.041 13.133 8.294 1.00 92.94 99 SER A N 1
ATOM 823 C CA . SER A 1 99 ? -7.800 12.957 9.541 1.00 92.94 99 SER A CA 1
ATOM 824 C C . SER A 1 99 ? -8.554 11.627 9.580 1.00 92.94 99 SER A C 1
ATOM 826 O O . SER A 1 99 ? -8.525 10.950 10.605 1.00 92.94 99 SER A O 1
ATOM 828 N N . ARG A 1 100 ? -9.176 11.226 8.465 1.00 93.31 100 ARG A N 1
ATOM 829 C CA . ARG A 1 100 ? -9.880 9.943 8.332 1.00 93.31 100 ARG A CA 1
ATOM 830 C C . ARG A 1 100 ? -8.919 8.768 8.456 1.00 93.31 100 ARG A C 1
ATOM 832 O O . ARG A 1 100 ? -9.210 7.847 9.204 1.00 93.31 100 ARG A O 1
ATOM 839 N N . ILE A 1 101 ? -7.754 8.855 7.811 1.00 92.38 101 ILE A N 1
ATOM 840 C CA . ILE A 1 101 ? -6.700 7.832 7.902 1.00 92.38 101 ILE A CA 1
ATOM 841 C C . ILE A 1 101 ? -6.246 7.660 9.353 1.00 92.38 101 ILE A C 1
ATOM 843 O O . ILE A 1 101 ? -6.204 6.541 9.843 1.00 92.38 101 ILE A O 1
ATOM 847 N N . ARG A 1 102 ? -5.969 8.759 10.074 1.00 90.75 102 ARG A N 1
ATOM 848 C CA . ARG A 1 102 ? -5.564 8.688 11.491 1.00 90.75 102 ARG A CA 1
ATOM 849 C C . ARG A 1 102 ? -6.628 8.033 12.372 1.00 90.75 102 ARG A C 1
ATOM 851 O O . ARG A 1 102 ? -6.294 7.186 13.191 1.00 90.75 102 ARG A O 1
ATOM 858 N N . LYS A 1 103 ? -7.903 8.395 12.186 1.00 92.75 103 LYS A N 1
ATOM 859 C CA . LYS A 1 103 ? -9.017 7.774 12.920 1.00 92.75 103 LYS A CA 1
ATOM 860 C C . LYS A 1 103 ? -9.120 6.275 12.623 1.00 92.75 103 LYS A C 1
ATOM 862 O O . LYS A 1 103 ? -9.206 5.489 13.558 1.00 92.75 103 LYS A O 1
ATOM 867 N N . ALA A 1 104 ? -9.054 5.891 11.348 1.00 92.12 104 ALA A N 1
ATOM 868 C CA . ALA A 1 104 ? -9.107 4.492 10.932 1.00 92.12 104 ALA A CA 1
ATOM 869 C C . ALA A 1 104 ? -7.915 3.682 11.467 1.00 92.12 104 ALA A C 1
ATOM 871 O O . ALA A 1 104 ? -8.096 2.565 11.935 1.00 92.12 104 ALA A O 1
ATOM 872 N N . MET A 1 105 ? -6.714 4.264 11.477 1.00 90.69 105 MET A N 1
ATOM 873 C CA . MET A 1 105 ? -5.509 3.633 12.022 1.00 90.69 105 MET A CA 1
ATOM 874 C C . MET A 1 105 ? -5.610 3.408 13.536 1.00 90.69 105 MET A C 1
ATOM 876 O O . MET A 1 105 ? -5.278 2.330 14.019 1.00 90.69 105 MET A O 1
ATOM 880 N N . ASN A 1 106 ? -6.111 4.394 14.288 1.00 90.19 106 ASN A N 1
ATOM 881 C CA . ASN A 1 106 ? -6.319 4.249 15.731 1.00 90.19 106 ASN A CA 1
ATOM 882 C C . ASN A 1 106 ? -7.360 3.170 16.044 1.00 90.19 106 ASN A C 1
ATOM 884 O O . ASN A 1 106 ? -7.115 2.333 16.908 1.00 90.19 106 ASN A O 1
ATOM 888 N N . LEU A 1 107 ? -8.476 3.163 15.308 1.00 91.25 107 LEU A N 1
ATOM 889 C CA . LEU A 1 107 ? -9.501 2.128 15.434 1.00 91.25 107 LEU A CA 1
ATOM 890 C C . LEU A 1 107 ? -8.924 0.743 15.120 1.00 91.25 107 LEU A C 1
ATOM 892 O O . LEU A 1 107 ? -9.118 -0.197 15.879 1.00 91.25 107 LEU A O 1
ATOM 896 N N . HIS A 1 108 ? -8.141 0.623 14.045 1.00 87.06 108 HIS A N 1
ATOM 897 C CA . HIS A 1 108 ? -7.496 -0.635 13.683 1.00 87.06 108 HIS A CA 1
ATOM 898 C C . HIS A 1 108 ? -6.539 -1.129 14.776 1.00 87.06 108 HIS A C 1
ATOM 900 O O . HIS A 1 108 ? -6.565 -2.303 15.136 1.00 87.06 108 HIS A O 1
ATOM 906 N N . LYS A 1 109 ? -5.728 -0.232 15.349 1.00 88.75 109 LYS A N 1
ATOM 907 C CA . LYS A 1 109 ? -4.821 -0.549 16.460 1.00 88.75 109 LYS A CA 1
ATOM 908 C C . LYS A 1 109 ? -5.576 -0.985 17.717 1.00 88.75 109 LYS A C 1
ATOM 910 O O . LYS A 1 109 ? -5.106 -1.877 18.416 1.00 88.75 109 LYS A O 1
ATOM 915 N N . GLN A 1 110 ? -6.715 -0.362 18.009 1.00 89.56 110 GLN A N 1
ATOM 916 C CA . GLN A 1 110 ? -7.566 -0.761 19.125 1.00 89.56 110 GLN A CA 1
ATOM 917 C C . GLN A 1 110 ? -8.130 -2.169 18.903 1.00 89.56 110 GLN A C 1
ATOM 919 O O . GLN A 1 110 ? -7.919 -3.033 19.748 1.00 89.56 110 GLN A O 1
ATOM 924 N N . ASN A 1 111 ? -8.715 -2.429 17.733 1.00 88.88 111 ASN A N 1
ATOM 925 C CA . ASN A 1 111 ? -9.259 -3.745 17.393 1.00 88.88 111 ASN A CA 1
ATOM 926 C C . ASN A 1 111 ? -8.186 -4.843 17.463 1.00 88.88 111 ASN A C 1
ATOM 928 O O . ASN A 1 111 ? -8.440 -5.911 18.002 1.00 88.88 111 ASN A O 1
ATOM 932 N N . GLN A 1 112 ? -6.963 -4.580 16.983 1.00 86.88 112 GLN A N 1
ATOM 933 C CA . GLN A 1 112 ? -5.856 -5.539 17.098 1.00 86.88 112 GLN A CA 1
ATOM 934 C C . GLN A 1 112 ? -5.500 -5.860 18.559 1.00 86.88 112 GLN A C 1
ATOM 936 O O . GLN A 1 112 ? -5.205 -7.006 18.880 1.00 86.88 112 GLN A O 1
ATOM 941 N N . ARG A 1 113 ? -5.516 -4.864 19.456 1.00 86.00 113 ARG A N 1
ATOM 942 C CA . ARG A 1 113 ? -5.254 -5.084 20.889 1.00 86.00 113 ARG A CA 1
ATOM 943 C C . ARG A 1 113 ? -6.348 -5.928 21.535 1.00 86.00 113 ARG A C 1
ATOM 945 O O . ARG A 1 113 ? -6.036 -6.810 22.326 1.00 86.00 113 ARG A O 1
ATOM 952 N N . GLU A 1 114 ? -7.601 -5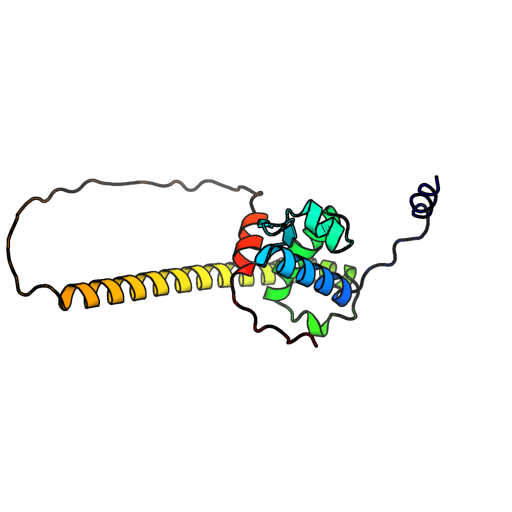.667 21.178 1.00 87.75 114 GLU A N 1
ATOM 953 C CA . GLU A 1 114 ? -8.749 -6.441 21.653 1.00 87.75 114 GLU A CA 1
ATOM 954 C C . GLU A 1 114 ? -8.697 -7.891 21.142 1.00 87.75 114 GLU A C 1
ATOM 956 O O . GLU A 1 114 ? -8.882 -8.816 21.929 1.00 87.75 114 GLU A O 1
ATOM 961 N N . GLU A 1 115 ? -8.350 -8.106 19.865 1.00 86.81 115 GLU A N 1
ATOM 962 C CA . GLU A 1 115 ? -8.147 -9.441 19.275 1.00 86.81 115 GLU A CA 1
ATOM 963 C C . GLU A 1 115 ? -7.048 -10.234 20.012 1.00 86.81 115 GLU A C 1
ATOM 965 O O . GLU A 1 115 ? -7.218 -11.425 20.274 1.00 86.81 115 GLU A O 1
ATOM 970 N N . ILE A 1 116 ? -5.932 -9.586 20.368 1.00 87.88 116 ILE A N 1
ATOM 971 C CA . ILE A 1 116 ? -4.828 -10.221 21.110 1.00 87.88 116 ILE A CA 1
ATOM 972 C C . ILE A 1 116 ? -5.261 -10.587 22.534 1.00 87.88 116 ILE A C 1
ATOM 974 O O . ILE A 1 116 ? -4.989 -11.697 22.988 1.00 87.88 116 ILE A O 1
ATOM 978 N N . LEU A 1 117 ? -5.956 -9.683 23.229 1.00 88.50 117 LEU A N 1
ATOM 979 C CA . LEU A 1 117 ? -6.420 -9.925 24.595 1.00 88.50 117 LEU A CA 1
ATOM 980 C C . LEU A 1 117 ? -7.419 -11.090 24.655 1.00 88.50 117 LEU A C 1
ATOM 982 O O . LEU A 1 117 ? -7.328 -11.937 25.541 1.00 88.50 117 LEU A O 1
ATOM 986 N N . GLN A 1 118 ? -8.337 -11.168 23.688 1.00 86.81 118 GLN A N 1
ATOM 987 C CA . GLN A 1 118 ? -9.282 -12.283 23.592 1.00 86.81 118 GLN A CA 1
ATOM 988 C C . GLN A 1 118 ? -8.569 -13.620 23.359 1.00 86.81 118 GLN A C 1
ATOM 990 O O . GLN A 1 118 ? -8.932 -14.616 23.977 1.00 86.81 118 GLN A O 1
ATOM 995 N N . GLN A 1 119 ? -7.537 -13.652 22.510 1.00 84.38 119 GLN A N 1
ATOM 996 C CA . GLN A 1 119 ? -6.755 -14.873 22.279 1.00 84.38 119 GLN A CA 1
ATOM 997 C C . GLN A 1 119 ? -6.031 -15.348 23.543 1.00 84.38 119 GLN A C 1
ATOM 999 O O . GLN A 1 119 ? -6.045 -16.544 23.822 1.00 84.38 119 GLN A O 1
ATOM 1004 N N . GLN A 1 120 ? -5.462 -14.429 24.328 1.00 84.69 120 GLN A N 1
ATOM 1005 C CA . GLN A 1 120 ? -4.808 -14.763 25.600 1.00 84.69 120 GLN A CA 1
ATOM 1006 C C . GLN A 1 120 ? -5.801 -15.350 26.607 1.00 84.69 120 GLN A C 1
ATOM 1008 O O . GLN A 1 120 ? -5.539 -16.402 27.179 1.00 84.69 120 GLN A O 1
ATOM 1013 N N . GLN A 1 121 ? -6.981 -14.740 26.749 1.00 81.88 121 GLN A N 1
ATOM 1014 C CA . GLN A 1 121 ? -8.029 -15.256 27.635 1.00 81.88 121 GLN A CA 1
ATOM 1015 C C . GLN A 1 121 ? -8.515 -16.650 27.211 1.00 81.88 121 GLN A C 1
ATOM 1017 O O . GLN A 1 121 ? -8.699 -17.523 28.055 1.00 81.88 121 GLN A O 1
ATOM 1022 N N . ILE A 1 122 ? -8.709 -16.886 25.908 1.00 78.12 122 ILE A N 1
ATOM 1023 C CA . ILE A 1 122 ? -9.091 -18.210 25.391 1.00 78.12 122 ILE A CA 1
ATOM 1024 C C . ILE A 1 122 ? -8.000 -19.240 25.701 1.00 78.12 122 ILE A C 1
ATOM 1026 O O . ILE A 1 122 ? -8.318 -20.345 26.139 1.00 78.12 122 ILE A O 1
ATOM 1030 N N . GLN A 1 123 ? -6.730 -18.883 25.502 1.00 77.31 123 GLN A N 1
ATOM 1031 C CA . GLN A 1 123 ? -5.605 -19.768 25.786 1.00 77.31 123 GLN A CA 1
ATOM 1032 C C . GLN A 1 123 ? -5.534 -20.136 27.276 1.00 77.31 123 GLN A C 1
ATOM 1034 O O . GLN A 1 123 ? -5.460 -21.322 27.594 1.00 77.31 123 GLN A O 1
ATOM 1039 N N . GLU A 1 124 ? -5.664 -19.161 28.180 1.00 71.44 124 GLU A N 1
ATOM 1040 C CA . GLU A 1 124 ? -5.702 -19.404 29.630 1.00 71.44 124 GLU A CA 1
ATOM 1041 C C . GLU A 1 124 ? -6.865 -20.326 30.028 1.00 71.44 124 GLU A C 1
ATOM 1043 O O . GLU A 1 124 ? -6.696 -21.242 30.833 1.00 71.44 124 GLU A O 1
ATOM 1048 N N . VAL A 1 125 ? -8.058 -20.147 29.450 1.00 72.25 125 VAL A N 1
ATOM 1049 C CA . VAL A 1 125 ? -9.206 -21.032 29.719 1.00 72.25 125 VAL A CA 1
ATOM 1050 C C . VAL A 1 125 ? -8.944 -22.456 29.213 1.00 72.25 125 VAL A C 1
ATOM 1052 O O . VAL A 1 125 ? -9.272 -23.425 29.905 1.00 72.25 125 VAL A O 1
ATOM 1055 N N . CYS A 1 126 ? -8.337 -22.611 28.033 1.00 67.88 126 CYS A N 1
ATOM 1056 C CA . CYS A 1 126 ? -7.968 -23.920 27.492 1.00 67.88 126 CYS A CA 1
ATOM 1057 C C . CYS A 1 126 ? -6.926 -24.639 28.362 1.00 67.88 126 CYS A C 1
ATOM 1059 O O . CYS A 1 126 ? -7.096 -25.828 28.638 1.00 67.88 126 CYS A O 1
ATOM 1061 N N . GLU A 1 127 ? -5.892 -23.932 28.820 1.00 66.31 127 GLU A N 1
ATOM 1062 C CA . GLU A 1 127 ? -4.831 -24.479 29.676 1.00 66.31 127 GLU A CA 1
ATOM 1063 C C . GLU A 1 127 ? -5.382 -24.898 31.053 1.00 66.31 127 GLU A C 1
ATOM 1065 O O . GLU A 1 127 ? -5.169 -26.032 31.493 1.00 66.31 127 GLU A O 1
ATOM 1070 N N . ASN A 1 128 ? -6.223 -24.064 31.672 1.00 63.72 128 ASN A N 1
ATOM 1071 C CA . ASN A 1 128 ? -6.858 -24.366 32.961 1.00 63.72 128 ASN A CA 1
ATOM 1072 C C . ASN A 1 128 ? -7.873 -25.528 32.891 1.00 63.72 128 ASN A C 1
ATOM 1074 O O . ASN A 1 128 ? -8.078 -26.256 33.866 1.00 63.72 128 ASN A O 1
ATOM 1078 N N . THR A 1 129 ? -8.514 -25.747 31.738 1.00 60.53 129 THR A N 1
ATOM 1079 C CA . THR A 1 129 ? -9.442 -26.880 31.543 1.00 60.53 129 THR A CA 1
ATOM 1080 C C . THR A 1 129 ? -8.696 -28.207 31.346 1.00 60.53 129 THR A C 1
ATOM 1082 O O . THR A 1 129 ? -9.231 -29.268 31.673 1.00 60.53 129 THR A O 1
ATOM 1085 N N . GLN A 1 130 ? -7.459 -28.174 30.838 1.00 55.72 130 GLN A N 1
ATOM 1086 C CA . GLN A 1 130 ? -6.619 -29.368 30.693 1.00 55.72 130 GLN A CA 1
ATOM 1087 C C . GLN A 1 130 ? -6.011 -29.818 32.029 1.00 55.72 130 GLN A C 1
ATOM 1089 O O . GLN A 1 130 ? -5.958 -31.020 32.280 1.00 55.72 130 GLN A O 1
ATOM 1094 N N . GLN A 1 131 ? -5.643 -28.886 32.914 1.00 49.75 131 GLN A N 1
ATOM 1095 C CA . GLN A 1 131 ? -5.151 -29.213 34.262 1.00 49.75 131 GLN A CA 1
ATOM 1096 C C . GLN A 1 131 ? -6.241 -29.831 35.160 1.00 49.75 131 GLN A C 1
ATOM 1098 O O . GLN A 1 131 ? -5.975 -30.777 35.894 1.00 49.75 131 GLN A O 1
ATOM 1103 N N . ASN A 1 132 ? -7.506 -29.425 35.004 1.00 50.28 132 ASN A N 1
ATOM 1104 C CA . ASN A 1 132 ? -8.634 -29.998 35.758 1.00 50.28 132 ASN A CA 1
ATOM 1105 C C . ASN A 1 132 ? -9.082 -31.410 35.311 1.00 50.28 132 ASN A C 1
ATOM 1107 O O . ASN A 1 132 ? -10.046 -31.943 35.856 1.00 50.28 132 ASN A O 1
ATOM 1111 N N . ARG A 1 133 ? -8.423 -32.043 34.327 1.00 48.09 133 ARG A N 1
ATOM 1112 C CA . ARG A 1 133 ? -8.632 -33.472 33.999 1.00 48.09 133 ARG A CA 1
ATOM 1113 C C . ARG A 1 133 ? -7.548 -34.402 34.555 1.00 48.09 133 ARG A C 1
ATOM 1115 O O . ARG A 1 133 ? -7.650 -35.605 34.330 1.00 48.09 133 ARG A O 1
ATOM 1122 N N . GLY A 1 134 ? -6.523 -33.869 35.223 1.00 47.59 134 GLY A N 1
ATOM 1123 C CA . GLY A 1 134 ? -5.346 -34.639 35.636 1.00 47.59 134 GLY A CA 1
ATOM 1124 C C . GLY A 1 134 ? -5.118 -34.786 37.140 1.00 47.59 134 GLY A C 1
ATOM 1125 O O . GLY A 1 134 ? -4.242 -35.556 37.511 1.00 47.59 134 GLY A O 1
ATOM 1126 N N . GLU A 1 135 ? -5.860 -34.090 38.003 1.00 44.16 135 GLU A N 1
ATOM 1127 C CA . GLU A 1 135 ? -5.482 -33.964 39.419 1.00 44.16 135 GLU A CA 1
ATOM 1128 C C . GLU A 1 135 ? -6.568 -34.462 40.383 1.00 44.16 135 GLU A C 1
ATOM 1130 O O . GLU A 1 135 ? -7.102 -33.715 41.195 1.00 44.16 135 GLU A O 1
ATOM 1135 N N . ASP A 1 136 ? -6.825 -35.771 40.330 1.00 45.59 136 ASP A N 1
ATOM 1136 C CA . ASP A 1 136 ? -7.098 -36.558 41.536 1.00 45.59 136 ASP A CA 1
ATOM 1137 C C . ASP A 1 136 ? -5.780 -37.240 41.958 1.00 45.59 136 ASP A C 1
ATOM 1139 O O . ASP A 1 136 ? -5.662 -38.448 41.814 1.00 45.59 136 ASP A O 1
ATOM 1143 N N . GLU A 1 137 ? -4.758 -36.492 42.405 1.00 48.25 137 GLU A N 1
ATOM 1144 C CA . GLU A 1 137 ? -3.743 -36.997 43.357 1.00 48.25 137 GLU A CA 1
ATOM 1145 C C . GLU A 1 137 ? -2.725 -35.923 43.814 1.00 48.25 137 GLU A C 1
ATOM 1147 O O . GLU A 1 137 ? -1.763 -35.587 43.137 1.00 48.25 137 GLU A O 1
ATOM 1152 N N . TYR A 1 138 ? -2.927 -35.497 45.064 1.00 42.09 138 TYR A N 1
ATOM 1153 C CA . TYR A 1 138 ? -1.928 -35.263 46.118 1.00 42.09 138 TYR A CA 1
ATOM 1154 C C . TYR A 1 138 ? -1.006 -34.015 46.161 1.00 42.09 138 TYR A C 1
ATOM 1156 O O . TYR A 1 138 ? -0.131 -33.766 45.341 1.00 42.09 138 TYR A O 1
ATOM 1164 N N . SER A 1 139 ? -1.068 -33.408 47.359 1.00 39.66 139 SER A N 1
ATOM 1165 C CA . SER A 1 139 ? -0.046 -32.672 48.135 1.00 39.66 139 SER A CA 1
ATOM 1166 C C . SER A 1 139 ? 0.263 -31.190 47.860 1.00 39.66 139 SER A C 1
ATOM 1168 O O . SER A 1 139 ? 1.215 -30.830 47.183 1.00 39.66 139 SER A O 1
ATOM 1170 N N . ASN A 1 140 ? -0.446 -30.339 48.613 1.00 52.81 140 ASN A N 1
ATOM 1171 C CA . ASN A 1 140 ? 0.091 -29.581 49.758 1.00 52.81 140 ASN A CA 1
ATOM 1172 C C . ASN A 1 140 ? 1.577 -29.177 49.687 1.00 52.81 140 ASN A C 1
ATOM 1174 O O . ASN A 1 140 ? 2.407 -29.948 50.152 1.00 52.81 140 ASN A O 1
ATOM 1178 N N . TYR A 1 141 ? 1.878 -27.935 49.286 1.00 35.22 141 TYR A N 1
ATOM 1179 C CA . TYR A 1 141 ? 2.873 -27.113 49.984 1.00 35.22 141 TYR A CA 1
ATOM 1180 C C . TYR A 1 141 ? 2.533 -25.618 49.940 1.00 35.22 141 TYR A C 1
ATOM 1182 O O . TYR A 1 141 ? 2.082 -25.057 48.948 1.00 35.22 141 TYR A O 1
ATOM 1190 N N . ASN A 1 142 ? 2.757 -25.033 51.110 1.00 43.91 142 ASN A N 1
ATOM 1191 C CA . ASN A 1 142 ? 2.570 -23.664 51.562 1.00 43.91 142 ASN A CA 1
ATOM 1192 C C . ASN A 1 142 ? 3.739 -22.741 51.128 1.00 43.91 142 ASN A C 1
ATOM 1194 O O . ASN A 1 142 ? 4.793 -23.254 50.766 1.00 43.91 142 ASN A O 1
ATOM 1198 N N . TYR A 1 143 ? 3.555 -21.422 51.315 1.00 34.12 143 TYR A N 1
ATOM 1199 C CA . TYR A 1 143 ? 4.427 -20.232 51.119 1.00 34.12 143 TYR A CA 1
ATOM 1200 C C . TYR A 1 143 ? 4.000 -19.329 49.949 1.00 34.12 143 TYR A C 1
ATOM 1202 O O . TYR A 1 143 ? 3.815 -19.794 48.837 1.00 34.12 143 TYR A O 1
ATOM 1210 N N . SER A 1 144 ? 3.925 -18.001 50.060 1.00 33.38 144 SER A N 1
ATOM 1211 C CA . SER A 1 144 ? 3.910 -17.042 51.173 1.00 33.38 144 SER A CA 1
ATOM 1212 C C . SER A 1 144 ? 3.608 -15.678 50.553 1.00 33.38 144 SER A C 1
ATOM 1214 O O . SER A 1 144 ? 4.131 -15.328 49.500 1.00 33.38 144 SER A O 1
ATOM 1216 N N . ILE A 1 145 ? 2.778 -14.914 51.248 1.00 39.41 145 ILE A N 1
ATOM 1217 C CA . ILE A 1 145 ? 2.399 -13.525 50.985 1.00 39.41 145 ILE A CA 1
ATOM 1218 C C . ILE A 1 145 ? 3.621 -12.611 51.188 1.00 39.41 145 ILE A C 1
ATOM 1220 O O . ILE A 1 145 ? 4.291 -12.776 52.200 1.00 39.41 145 ILE A O 1
ATOM 1224 N N . TYR A 1 146 ? 3.904 -11.680 50.262 1.00 41.53 146 TYR A N 1
ATOM 1225 C CA . TYR A 1 146 ? 4.052 -10.226 50.507 1.00 41.53 146 TYR A CA 1
ATOM 1226 C C . TYR A 1 146 ? 4.154 -9.429 49.174 1.00 41.53 146 TYR A C 1
ATOM 1228 O O . TYR A 1 146 ? 4.599 -9.986 48.171 1.00 41.53 146 TYR A O 1
ATOM 1236 N N . PRO A 1 147 ? 3.733 -8.144 49.149 1.00 54.19 147 PRO A N 1
ATOM 1237 C CA . PRO A 1 147 ? 3.626 -7.289 47.961 1.00 54.19 147 PRO A CA 1
ATOM 1238 C C . PRO A 1 147 ? 4.735 -6.214 47.862 1.00 54.19 147 PRO A C 1
ATOM 1240 O O . PRO A 1 147 ? 5.209 -5.729 48.883 1.00 54.19 147 PRO A O 1
ATOM 1243 N N . SER A 1 148 ? 5.065 -5.772 46.642 1.00 40.75 148 SER A N 1
ATOM 1244 C CA . SER A 1 148 ? 5.757 -4.498 46.333 1.00 40.75 148 SER A CA 1
ATOM 1245 C C . SER A 1 148 ? 5.400 -4.106 44.891 1.00 40.75 148 SER A C 1
ATOM 1247 O O . SER A 1 148 ? 5.587 -4.900 43.977 1.00 40.75 148 SER A O 1
ATOM 1249 N N . GLU A 1 149 ? 4.598 -3.065 44.674 1.00 37.38 149 GLU A N 1
ATOM 1250 C CA . GLU A 1 149 ? 4.958 -1.636 44.571 1.00 37.38 149 GLU A CA 1
ATOM 1251 C C . GLU A 1 149 ? 5.449 -1.193 43.178 1.00 37.38 149 GLU A C 1
ATOM 1253 O O . GLU A 1 149 ? 6.492 -1.606 42.685 1.00 37.38 149 GLU A O 1
ATOM 1258 N N . SER A 1 150 ? 4.621 -0.317 42.592 1.00 41.16 150 SER A N 1
ATOM 1259 C CA . SER A 1 150 ? 4.910 0.828 41.714 1.00 41.16 150 SER A CA 1
ATOM 1260 C C . SER A 1 150 ? 5.988 0.714 40.628 1.00 41.16 150 SER A C 1
ATOM 1262 O O . SER A 1 150 ? 7.185 0.772 40.891 1.00 41.16 150 SER A O 1
ATOM 1264 N N . SER A 1 151 ? 5.530 0.795 39.375 1.00 35.78 151 SER A N 1
ATOM 1265 C CA . SER A 1 151 ? 6.296 1.369 38.268 1.00 35.78 151 SER A CA 1
ATOM 1266 C C . SER A 1 151 ? 5.473 2.493 37.638 1.00 35.78 151 SER A C 1
ATOM 1268 O O . SER A 1 151 ? 4.462 2.262 36.976 1.00 35.78 151 SER A O 1
ATOM 1270 N N . GLU A 1 152 ? 5.908 3.723 37.901 1.00 47.44 152 GLU A N 1
ATOM 1271 C CA . GLU A 1 152 ? 5.564 4.908 37.124 1.00 47.44 152 GLU A CA 1
ATOM 1272 C C . GLU A 1 152 ? 6.183 4.778 35.726 1.00 47.44 152 GLU A C 1
ATOM 1274 O O . GLU A 1 152 ? 7.363 4.446 35.595 1.00 47.44 152 GLU A O 1
ATOM 1279 N N . PHE A 1 153 ? 5.409 5.066 34.679 1.00 34.66 153 PHE A N 1
ATOM 1280 C CA . PHE A 1 153 ? 5.958 5.320 33.350 1.00 34.66 153 PHE A CA 1
ATOM 1281 C C . PHE A 1 153 ? 5.470 6.678 32.864 1.00 34.66 153 PHE A C 1
ATOM 1283 O O . PHE A 1 153 ? 4.268 6.924 32.740 1.00 34.66 153 PHE A O 1
ATOM 1290 N N . GLY A 1 154 ? 6.447 7.559 32.658 1.00 34.88 154 GLY A N 1
ATOM 1291 C CA . GLY A 1 154 ? 6.272 8.952 32.302 1.00 34.88 154 GLY A CA 1
ATOM 1292 C C . GLY A 1 154 ? 5.563 9.154 30.969 1.00 34.88 154 GLY A C 1
ATOM 1293 O O . GLY A 1 154 ? 5.673 8.372 30.024 1.00 34.88 154 GLY A O 1
ATOM 1294 N N . THR A 1 155 ? 4.840 10.262 30.907 1.00 52.25 155 THR A N 1
ATOM 1295 C CA . THR A 1 155 ? 4.497 10.931 29.663 1.00 52.25 155 THR A CA 1
ATOM 1296 C C . THR A 1 155 ? 5.747 11.633 29.150 1.00 52.25 155 THR A C 1
ATOM 1298 O O . THR A 1 155 ? 6.190 12.576 29.794 1.00 52.25 155 THR A O 1
ATOM 1301 N N . ASP A 1 156 ? 6.289 11.203 28.012 1.00 36.34 156 ASP A N 1
ATOM 1302 C CA . ASP A 1 156 ? 7.111 12.088 27.187 1.00 36.34 156 ASP A CA 1
ATOM 1303 C C . ASP A 1 156 ? 7.004 11.732 25.697 1.00 36.34 156 ASP A C 1
ATOM 1305 O O . ASP A 1 156 ? 7.279 10.619 25.248 1.00 36.34 156 ASP A O 1
ATOM 1309 N N . ASP A 1 157 ? 6.456 12.705 24.978 1.00 38.19 157 ASP A N 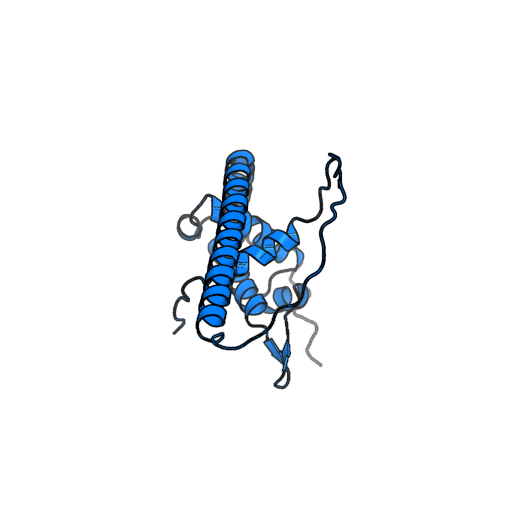1
ATOM 1310 C CA . ASP A 1 157 ? 6.882 13.242 23.693 1.00 38.19 157 ASP A CA 1
ATOM 1311 C C . ASP A 1 157 ? 7.506 12.332 22.614 1.00 38.19 157 ASP A C 1
ATOM 1313 O O . ASP A 1 157 ? 8.654 11.910 22.637 1.00 38.19 157 ASP A O 1
ATOM 1317 N N . PHE A 1 158 ? 6.729 12.216 21.533 1.00 47.25 158 PHE A N 1
ATOM 1318 C CA . PHE A 1 158 ? 7.154 12.579 20.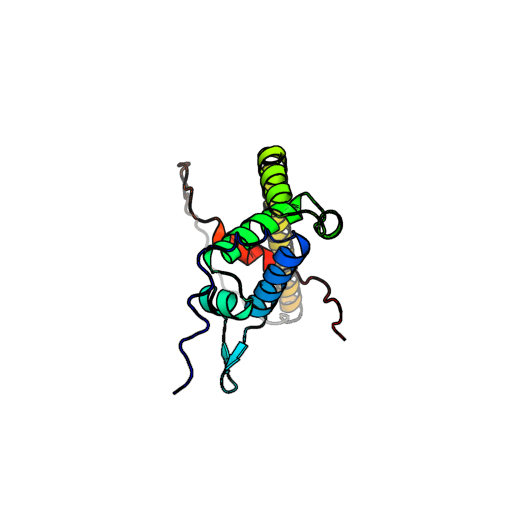178 1.00 47.25 158 PHE A CA 1
ATOM 1319 C C . PHE A 1 158 ? 8.442 11.936 19.624 1.00 47.25 158 PHE A C 1
ATOM 1321 O O . PHE A 1 158 ? 9.414 12.620 19.319 1.00 47.25 158 PHE A O 1
ATOM 1328 N N . GLN A 1 159 ? 8.363 10.649 19.276 1.00 37.88 159 GLN A N 1
ATOM 1329 C CA . GLN A 1 159 ? 9.247 10.052 18.269 1.00 37.88 159 GLN A CA 1
ATOM 1330 C C . GLN A 1 159 ? 8.465 9.806 16.962 1.00 37.88 159 GLN A C 1
ATOM 1332 O O . GLN A 1 159 ? 7.778 8.797 16.781 1.00 37.88 159 GLN A O 1
ATOM 1337 N N . GLN A 1 160 ? 8.561 10.754 16.023 1.00 49.69 160 GLN A N 1
ATOM 1338 C CA . GLN A 1 160 ? 8.528 10.414 14.598 1.00 49.69 160 GLN A CA 1
ATOM 1339 C C . GLN A 1 160 ? 9.745 9.523 14.353 1.00 49.69 160 GLN A C 1
ATOM 1341 O O . GLN A 1 160 ? 10.844 10.034 14.493 1.00 49.69 160 GLN A O 1
ATOM 1346 N N . ASP A 1 161 ? 9.543 8.222 14.108 1.00 42.84 161 ASP A N 1
ATOM 1347 C CA . ASP A 1 161 ? 10.415 7.338 13.298 1.00 42.84 161 ASP A CA 1
ATOM 1348 C C . ASP A 1 161 ? 10.272 5.844 13.662 1.00 42.84 161 ASP A C 1
ATOM 1350 O O . ASP A 1 161 ? 11.257 5.182 13.947 1.00 42.84 161 ASP A O 1
ATOM 1354 N N . VAL A 1 162 ? 9.066 5.251 13.619 1.00 40.28 162 VAL A N 1
ATOM 1355 C CA . VAL A 1 162 ? 8.924 3.768 13.594 1.00 40.28 162 VAL A CA 1
ATOM 1356 C C . VAL A 1 162 ? 7.654 3.305 12.846 1.00 40.28 162 VAL A C 1
ATOM 1358 O O . VAL A 1 162 ? 6.904 2.450 13.303 1.00 40.28 162 VAL A O 1
ATOM 1361 N N . ASP A 1 163 ? 7.352 3.876 11.675 1.00 48.62 163 ASP A N 1
ATOM 1362 C CA . ASP A 1 163 ? 6.109 3.544 10.934 1.00 48.62 163 ASP A CA 1
ATOM 1363 C C . ASP A 1 163 ? 6.260 2.319 9.990 1.00 48.62 163 ASP A C 1
ATOM 1365 O O . ASP A 1 163 ? 5.302 1.899 9.330 1.00 48.62 163 ASP A O 1
ATOM 1369 N N . TRP A 1 164 ? 7.460 1.724 9.895 1.00 45.91 164 TRP A N 1
ATOM 1370 C CA . TRP A 1 164 ? 7.720 0.577 9.009 1.00 45.91 164 TRP A CA 1
ATOM 1371 C C . TRP A 1 164 ? 7.462 -0.782 9.680 1.00 45.91 164 TRP A C 1
ATOM 1373 O O . TRP A 1 164 ? 6.981 -1.692 9.010 1.00 45.91 164 TRP A O 1
ATOM 1383 N N . GLU A 1 165 ? 7.685 -0.919 10.990 1.00 41.72 165 GLU A N 1
ATOM 1384 C CA . GLU A 1 165 ? 7.369 -2.160 11.721 1.00 41.72 165 GLU A CA 1
ATOM 1385 C C . GLU A 1 165 ? 5.856 -2.367 11.858 1.00 41.72 165 GLU A C 1
ATOM 1387 O O . GLU A 1 165 ? 5.359 -3.478 11.682 1.00 41.72 165 GLU A O 1
ATOM 1392 N N . TYR A 1 166 ? 5.093 -1.283 12.044 1.00 46.19 166 TYR A N 1
ATOM 1393 C CA . TYR A 1 166 ? 3.626 -1.333 12.038 1.00 46.19 166 TYR A CA 1
ATOM 1394 C C . TYR A 1 166 ? 3.056 -1.725 10.665 1.00 46.19 166 TYR A C 1
ATOM 1396 O O . TYR A 1 166 ? 2.003 -2.349 10.561 1.00 46.19 166 TYR A O 1
ATOM 1404 N N . SER A 1 167 ? 3.778 -1.403 9.588 1.00 50.03 167 SER A N 1
ATOM 1405 C CA . SER A 1 167 ? 3.427 -1.877 8.250 1.00 50.03 167 SER A CA 1
ATOM 1406 C C . SER A 1 167 ? 3.614 -3.389 8.119 1.00 50.03 167 SER A C 1
ATOM 1408 O O . SER A 1 167 ? 2.845 -4.014 7.403 1.00 50.03 167 SER A O 1
ATOM 1410 N N . ILE A 1 168 ? 4.586 -3.983 8.819 1.00 49.91 168 ILE A N 1
ATOM 1411 C CA . ILE A 1 168 ? 4.886 -5.421 8.756 1.00 49.91 168 ILE A CA 1
ATOM 1412 C C . ILE A 1 168 ? 3.820 -6.247 9.493 1.00 49.91 168 ILE A C 1
ATOM 1414 O O . ILE A 1 168 ? 3.405 -7.292 8.993 1.00 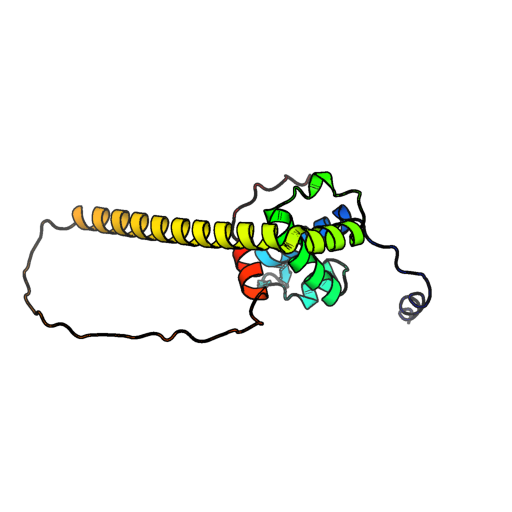49.91 168 ILE A O 1
ATOM 1418 N N . SER A 1 169 ? 3.318 -5.769 10.638 1.00 46.22 169 SER A N 1
ATOM 1419 C CA . SER A 1 169 ? 2.269 -6.462 11.406 1.00 46.22 169 SER A CA 1
ATOM 1420 C C . SER A 1 169 ? 0.901 -6.485 10.709 1.00 46.22 169 SER A C 1
ATOM 1422 O O . SER A 1 169 ? 0.093 -7.372 10.981 1.00 46.22 169 SER A O 1
ATOM 1424 N N . PHE A 1 170 ? 0.656 -5.577 9.756 1.00 47.28 170 PHE A N 1
ATOM 1425 C CA . PHE A 1 170 ? -0.548 -5.575 8.916 1.00 47.28 170 PHE A CA 1
ATOM 1426 C C . PHE A 1 170 ? -0.667 -6.834 8.027 1.00 47.28 170 PHE A C 1
ATOM 1428 O O . PHE A 1 170 ? -1.773 -7.226 7.659 1.00 47.28 170 PHE A O 1
ATOM 1435 N N . PHE A 1 171 ? 0.446 -7.506 7.703 1.00 50.06 171 PHE A N 1
ATOM 1436 C CA . PHE A 1 171 ? 0.481 -8.599 6.715 1.00 50.06 171 PHE A CA 1
ATOM 1437 C C . PHE A 1 171 ? 0.133 -9.993 7.244 1.00 50.06 171 PHE A C 1
ATOM 1439 O O . PHE A 1 171 ? 0.045 -10.929 6.451 1.00 50.06 171 PHE A O 1
ATOM 1446 N N . ASN A 1 172 ? -0.100 -10.148 8.549 1.00 44.91 172 ASN A N 1
ATOM 1447 C CA . ASN A 1 172 ? -0.373 -11.460 9.143 1.00 44.91 172 ASN A CA 1
ATOM 1448 C C . ASN A 1 172 ? -1.862 -11.846 9.175 1.00 44.91 172 ASN A C 1
ATOM 1450 O O . ASN A 1 172 ? -2.182 -12.935 9.649 1.00 44.91 172 ASN A O 1
ATOM 1454 N N . LYS A 1 173 ? -2.783 -11.022 8.647 1.00 45.44 173 LYS A N 1
ATOM 1455 C CA . LYS A 1 173 ? -4.171 -11.476 8.451 1.00 45.44 173 LYS A CA 1
ATOM 1456 C C . LYS A 1 173 ? -4.244 -12.377 7.206 1.00 45.44 173 LYS A C 1
ATOM 1458 O O . LYS A 1 173 ? -3.817 -11.949 6.132 1.00 45.44 173 LYS A O 1
ATOM 1463 N N . PRO A 1 174 ? -4.775 -13.611 7.305 1.00 35.75 174 PRO A N 1
ATOM 1464 C CA . PRO A 1 174 ? -4.989 -14.459 6.141 1.00 35.75 174 PRO A CA 1
ATOM 1465 C C . PRO A 1 174 ? -6.039 -13.803 5.238 1.00 35.75 174 PRO A C 1
ATOM 1467 O O . PRO A 1 174 ? -7.230 -13.819 5.528 1.00 35.75 174 PRO A O 1
ATOM 1470 N N . GLN A 1 175 ? -5.594 -13.182 4.149 1.00 40.97 175 GLN A N 1
ATOM 1471 C CA . GLN A 1 175 ? -6.471 -12.840 3.035 1.00 40.97 175 GLN A CA 1
ATOM 1472 C C . GLN A 1 175 ? -6.738 -14.126 2.247 1.00 40.97 175 GLN A C 1
ATOM 1474 O O . GLN A 1 175 ? -5.802 -14.876 1.961 1.00 40.97 175 GLN A O 1
ATOM 1479 N N . ASN A 1 176 ? -8.009 -14.391 1.937 1.00 39.69 176 ASN A N 1
ATOM 1480 C CA . ASN A 1 176 ? -8.414 -15.481 1.055 1.00 39.69 176 ASN A CA 1
ATOM 1481 C C . ASN A 1 176 ? -7.651 -15.350 -0.270 1.00 39.69 176 ASN A C 1
ATOM 1483 O O . ASN A 1 176 ? -7.774 -14.338 -0.957 1.00 39.69 176 ASN A O 1
ATOM 1487 N N . ASN A 1 177 ? -6.826 -16.349 -0.587 1.00 40.62 177 ASN A N 1
ATOM 1488 C CA . ASN A 1 177 ? -6.051 -16.383 -1.823 1.00 40.62 177 ASN A CA 1
ATOM 1489 C C . ASN A 1 177 ? -7.005 -16.356 -3.028 1.00 40.62 177 ASN A C 1
ATOM 1491 O O . ASN A 1 177 ? -7.849 -17.251 -3.127 1.00 40.62 177 ASN A O 1
ATOM 1495 N N . PRO A 1 178 ? -6.851 -15.429 -3.987 1.00 41.12 178 PRO A N 1
ATOM 1496 C CA . PRO A 1 178 ? -7.325 -15.697 -5.332 1.00 41.12 178 PRO A CA 1
ATOM 1497 C C . PRO A 1 178 ? -6.505 -16.870 -5.886 1.00 41.12 178 PRO A C 1
ATOM 1499 O O . PRO A 1 178 ? -5.272 -16.852 -5.865 1.00 41.12 178 PRO A O 1
ATOM 1502 N N . HIS A 1 179 ? -7.202 -17.921 -6.308 1.00 32.34 179 HIS A N 1
ATOM 1503 C CA . HIS A 1 179 ? -6.629 -19.035 -7.054 1.00 32.34 179 HIS A CA 1
ATOM 1504 C C . HIS A 1 179 ? -6.023 -18.465 -8.346 1.00 32.34 179 HIS A C 1
ATOM 1506 O O . HIS A 1 179 ? -6.726 -17.812 -9.115 1.00 32.34 179 HIS A O 1
ATOM 1512 N N . PHE A 1 180 ? -4.712 -18.622 -8.524 1.00 40.59 180 PHE A N 1
ATOM 1513 C CA . PHE A 1 180 ? -4.027 -18.290 -9.768 1.00 40.59 180 PHE A CA 1
ATOM 1514 C C . PHE A 1 180 ? -3.970 -19.573 -10.602 1.00 40.59 180 PHE A C 1
ATOM 1516 O O . PHE A 1 180 ? -3.196 -20.466 -10.259 1.00 40.59 180 PHE A O 1
ATOM 1523 N N . ASP A 1 181 ? -4.815 -19.650 -11.631 1.00 34.56 181 ASP A N 1
ATOM 1524 C CA . ASP A 1 181 ? -4.675 -20.592 -12.752 1.00 34.56 181 ASP A CA 1
ATOM 1525 C C . ASP A 1 181 ? -3.622 -20.091 -13.757 1.00 34.56 181 ASP A C 1
ATOM 1527 O O . ASP A 1 181 ? -3.532 -18.852 -13.961 1.00 34.56 181 ASP A O 1
#

Foldseek 3Di:
DPDDDPPPPPPDDDPPFDFLQLLVVLLVQLLCCQVFPDQDPNDRDHDDLCNSCVVSVHHSVSNVVSLVLCLLQVLPDDSVVRRRHTPVVSVVVCVVCVVVSVVSVVVVVVVVVVVVVVVVVVVVVVVVVVVVVPDPDDDDDDDDDDDDDDDDDDDDDDDDDDVVVVSVVVSPDDDDDDDDD

Secondary structure (DSSP, 8-state):
---SSSSSTTSSS-PPPPBHHHHHHHHHHHHHHHHH-EEETTEEEPPPHHHHHHHHTS-HHHHHHHHHHHHHHTTTS-SGGGTTSBHHHHHHHHHHTHHHHHHHHHHHHHHHHHHHHHHHHHHHHHHHHHHTTT-SS-------------------------TTHHHHHGGGS-PPPPP--

Organism: Paramecium octaurelia (NCBI:txid43137)